Protein AF-A0A7C4FC42-F1 (afdb_monomer_lite)

Secondary structure (DSSP, 8-state):
--PPPS-S--HHHHHHTGGGS-HHHHHHHHHHHHHHHHHHHHTTHHHH-BTTTTB-HHHH--HHHHHHHHHHHHHHHHHHHHHHHHHT--

Structure (mmCIF, N/CA/C/O backbone):
data_AF-A0A7C4FC42-F1
#
_entry.id   AF-A0A7C4FC42-F1
#
loop_
_atom_site.group_PDB
_atom_site.id
_atom_site.type_symbol
_atom_site.label_atom_id
_atom_site.label_alt_id
_atom_site.label_comp_id
_atom_site.label_asym_id
_atom_site.label_entity_id
_atom_site.label_seq_id
_atom_site.pdbx_PDB_ins_code
_atom_site.Cartn_x
_atom_site.Cartn_y
_atom_site.Cartn_z
_atom_site.occupancy
_atom_site.B_iso_or_equiv
_atom_site.auth_seq_id
_atom_site.auth_comp_id
_atom_site.auth_asym_id
_atom_site.auth_atom_id
_atom_site.pdbx_PDB_model_num
ATOM 1 N N . GLY A 1 1 ? -3.347 -6.948 23.106 1.00 72.25 1 GLY A N 1
ATOM 2 C CA . GLY A 1 1 ? -3.100 -6.487 21.722 1.00 72.25 1 GLY A CA 1
ATOM 3 C C . GLY A 1 1 ? -3.257 -7.644 20.752 1.00 72.25 1 GLY A C 1
ATOM 4 O O . GLY A 1 1 ? -3.741 -8.688 21.170 1.00 72.25 1 GLY A O 1
ATOM 5 N N . ILE A 1 2 ? -2.891 -7.458 19.481 1.00 80.19 2 ILE A N 1
ATOM 6 C CA . ILE A 1 2 ? -2.686 -8.543 18.502 1.00 80.19 2 ILE A CA 1
ATOM 7 C C . ILE A 1 2 ? -1.171 -8.661 18.316 1.00 80.19 2 ILE A C 1
ATOM 9 O O . ILE A 1 2 ? -0.518 -7.629 18.167 1.00 80.19 2 ILE A O 1
ATOM 13 N N . GLU A 1 3 ? -0.625 -9.875 18.344 1.00 82.56 3 GLU A N 1
ATOM 14 C CA . GLU A 1 3 ? 0.800 -10.094 18.073 1.00 82.56 3 GLU A CA 1
ATOM 15 C C . GLU A 1 3 ? 1.163 -9.632 16.650 1.00 82.56 3 GLU A C 1
ATOM 17 O O . GLU A 1 3 ? 0.453 -9.996 15.702 1.00 82.56 3 GLU A O 1
ATOM 22 N N . PRO A 1 4 ? 2.239 -8.840 16.466 1.00 80.94 4 PRO A N 1
ATOM 23 C CA . PRO A 1 4 ? 2.691 -8.436 15.143 1.00 80.94 4 PRO A CA 1
ATOM 24 C C . PRO A 1 4 ? 2.974 -9.666 14.268 1.00 80.94 4 PRO A C 1
ATOM 26 O O . PRO A 1 4 ? 3.765 -10.533 14.651 1.00 80.94 4 PRO A O 1
ATOM 29 N N . PRO A 1 5 ? 2.343 -9.782 13.090 1.00 83.06 5 PRO A N 1
ATOM 30 C CA . PRO A 1 5 ? 2.497 -10.974 12.280 1.00 83.06 5 PRO A CA 1
ATOM 31 C C . PRO A 1 5 ? 3.865 -10.967 11.582 1.00 83.06 5 PRO A C 1
ATOM 33 O O . PRO A 1 5 ? 4.342 -9.931 11.123 1.00 83.06 5 PRO A O 1
ATOM 36 N N . LYS A 1 6 ? 4.485 -12.142 11.434 1.00 87.31 6 LYS A N 1
ATOM 37 C CA . LYS A 1 6 ? 5.761 -12.319 10.711 1.00 87.31 6 LYS A CA 1
ATOM 38 C C . LYS A 1 6 ? 5.557 -12.412 9.189 1.00 87.31 6 LYS A C 1
ATOM 40 O O . LYS A 1 6 ? 6.141 -13.268 8.533 1.00 87.31 6 LYS A O 1
ATOM 45 N N . ILE A 1 7 ? 4.676 -11.578 8.637 1.00 88.06 7 ILE A N 1
ATOM 46 C CA . ILE A 1 7 ? 4.332 -11.544 7.207 1.00 88.06 7 ILE A CA 1
ATOM 47 C C . ILE A 1 7 ? 4.315 -10.102 6.703 1.00 88.06 7 ILE A C 1
ATOM 49 O O . ILE A 1 7 ? 3.968 -9.180 7.438 1.00 88.06 7 ILE A O 1
ATOM 53 N N . HIS A 1 8 ? 4.652 -9.910 5.428 1.00 88.56 8 HIS A N 1
ATOM 54 C CA . HIS A 1 8 ? 4.679 -8.582 4.808 1.00 88.56 8 HIS A CA 1
ATOM 55 C C . HIS A 1 8 ? 3.317 -8.129 4.262 1.00 88.56 8 HIS A C 1
ATOM 57 O O . HIS A 1 8 ? 3.068 -6.930 4.168 1.00 88.56 8 HIS A O 1
ATOM 63 N N . ASP A 1 9 ? 2.426 -9.064 3.916 1.00 94.44 9 ASP A N 1
ATOM 64 C CA . ASP A 1 9 ? 1.035 -8.751 3.576 1.00 94.44 9 ASP A CA 1
ATOM 65 C C . ASP A 1 9 ? 0.146 -8.912 4.811 1.00 94.44 9 ASP A C 1
ATOM 67 O O . ASP A 1 9 ? -0.236 -10.020 5.186 1.00 94.44 9 ASP A O 1
ATOM 71 N N . VAL A 1 10 ? -0.192 -7.790 5.445 1.00 94.38 10 VAL A N 1
ATOM 72 C CA . VAL A 1 10 ? -1.041 -7.757 6.646 1.00 94.38 10 VAL A CA 1
ATOM 73 C C . VAL A 1 10 ? -2.532 -7.634 6.317 1.00 94.38 10 VAL A C 1
ATOM 75 O O . VAL A 1 10 ? -3.369 -7.594 7.221 1.00 94.38 10 VAL A O 1
ATOM 78 N N . GLY A 1 11 ? -2.897 -7.605 5.031 1.00 95.56 11 GLY A N 1
ATOM 79 C CA . GLY A 1 11 ? -4.281 -7.512 4.572 1.00 95.56 11 GLY A CA 1
ATOM 80 C C . GLY A 1 11 ? -5.221 -8.579 5.154 1.00 95.56 11 GLY A C 1
ATOM 81 O O . GLY A 1 11 ? -6.321 -8.219 5.588 1.00 95.56 11 GLY A O 1
ATOM 82 N N . PRO A 1 12 ? -4.830 -9.869 5.223 1.00 95.12 12 PRO A N 1
ATOM 83 C CA . PRO A 1 12 ? -5.649 -10.911 5.846 1.00 95.12 12 PRO A CA 1
ATOM 84 C C . PRO A 1 12 ? -5.945 -10.642 7.327 1.00 95.12 12 PRO A C 1
ATOM 86 O O . PRO A 1 12 ? -7.090 -10.775 7.757 1.00 95.12 12 PRO A O 1
ATOM 89 N N . ILE A 1 13 ? -4.946 -10.178 8.085 1.00 94.62 13 ILE A N 1
ATOM 90 C CA . ILE A 1 13 ? -5.082 -9.862 9.514 1.00 94.62 13 ILE A CA 1
ATOM 91 C C . ILE A 1 13 ? -6.028 -8.673 9.719 1.00 94.62 13 ILE A C 1
ATOM 93 O O . ILE A 1 13 ? -6.925 -8.742 10.561 1.00 94.62 13 ILE A O 1
ATOM 97 N N . LEU A 1 14 ? -5.904 -7.616 8.906 1.00 95.06 14 LEU A N 1
ATOM 98 C CA . LEU A 1 14 ? -6.831 -6.477 8.947 1.00 95.06 14 LEU A CA 1
ATOM 99 C C . LEU A 1 14 ? -8.282 -6.917 8.722 1.00 95.06 14 LEU A C 1
ATOM 101 O O . LEU A 1 14 ? -9.189 -6.447 9.406 1.00 95.06 14 LEU A O 1
ATOM 105 N N . ARG A 1 15 ? -8.515 -7.841 7.783 1.00 96.31 15 ARG A N 1
ATOM 106 C CA . ARG A 1 15 ? -9.855 -8.381 7.511 1.00 96.31 15 ARG A CA 1
ATOM 107 C C . ARG A 1 15 ? -10.373 -9.234 8.666 1.00 96.31 15 ARG A C 1
ATOM 109 O O . ARG A 1 15 ? -11.510 -9.032 9.085 1.00 96.31 15 ARG A O 1
ATOM 116 N N . GLN A 1 16 ? -9.545 -10.133 9.196 1.00 95.81 16 GLN A N 1
ATOM 117 C CA . GLN A 1 16 ? -9.899 -11.023 10.305 1.00 95.81 16 GLN A CA 1
ATOM 118 C C . GLN A 1 16 ? -10.345 -10.242 11.549 1.00 95.81 16 GLN A C 1
ATOM 120 O O . GLN A 1 16 ? -11.342 -10.584 12.184 1.00 95.81 16 GLN A O 1
ATOM 125 N N . TYR A 1 17 ? -9.641 -9.158 11.873 1.00 95.12 17 TYR A N 1
ATOM 126 C CA . TYR A 1 17 ? -9.904 -8.356 13.069 1.00 95.12 17 TYR A CA 1
ATOM 127 C C . TYR A 1 17 ? -10.650 -7.051 12.786 1.00 95.12 17 TYR A C 1
ATOM 129 O O . TYR A 1 17 ? -10.678 -6.166 13.638 1.00 95.12 17 TYR A O 1
ATOM 137 N N . LYS A 1 18 ? -11.303 -6.936 11.622 1.00 95.69 18 LYS A N 1
ATOM 138 C CA . LYS A 1 18 ? -12.036 -5.734 11.199 1.00 95.69 18 LYS A CA 1
ATOM 139 C C . LYS A 1 18 ? -12.983 -5.205 12.281 1.00 95.69 18 LYS A C 1
ATOM 141 O O . LYS A 1 18 ? -12.988 -4.012 12.553 1.00 95.69 18 LYS A O 1
ATOM 146 N N . HIS A 1 19 ? -13.723 -6.086 12.947 1.00 95.62 19 HIS A N 1
ATOM 147 C CA . HIS A 1 19 ? -14.696 -5.732 13.986 1.00 95.62 19 HIS A CA 1
ATOM 148 C C . HIS A 1 19 ? -14.096 -5.011 15.210 1.00 95.62 19 HIS A C 1
ATOM 150 O O . HIS A 1 19 ? -14.844 -4.422 15.982 1.00 95.62 19 HIS A O 1
ATOM 156 N N . LYS A 1 20 ? -12.766 -5.030 15.395 1.00 94.06 20 LYS A N 1
ATOM 157 C CA . LYS A 1 20 ? -12.077 -4.325 16.489 1.00 94.06 20 LYS A CA 1
ATOM 158 C C . LYS A 1 20 ? -11.814 -2.841 16.206 1.00 94.06 20 LYS A C 1
ATOM 160 O O . LYS A 1 20 ? -11.332 -2.140 17.090 1.00 94.06 20 LYS A O 1
ATOM 165 N N . TYR A 1 21 ? -12.086 -2.369 14.990 1.00 94.81 21 TYR A N 1
ATOM 166 C CA . TYR A 1 21 ? -11.836 -0.991 14.562 1.00 94.81 21 TYR A CA 1
ATOM 167 C C . TYR A 1 21 ? -13.123 -0.146 14.561 1.00 94.81 21 TYR A C 1
ATOM 169 O O . TYR A 1 21 ? -14.214 -0.708 14.439 1.00 94.81 21 TYR A O 1
ATOM 177 N N . PRO A 1 22 ? -13.040 1.198 14.630 1.00 96.12 22 PRO A N 1
ATOM 178 C CA . PRO A 1 22 ? -14.204 2.067 14.448 1.00 96.12 22 PRO A CA 1
ATOM 179 C C . PRO A 1 22 ? -14.819 1.905 13.051 1.00 96.12 22 PRO A C 1
ATOM 181 O O . PRO A 1 22 ? -14.126 1.564 12.088 1.00 96.12 22 PRO A O 1
ATOM 184 N N . GLN A 1 23 ? -16.122 2.179 12.921 1.00 97.25 23 GLN A N 1
ATOM 185 C CA . GLN A 1 23 ? -16.900 1.910 11.701 1.00 97.25 23 GLN A CA 1
ATOM 186 C C . GLN A 1 23 ? -16.286 2.527 10.434 1.00 97.25 23 GLN A C 1
ATOM 188 O O . GLN A 1 23 ? -16.248 1.883 9.387 1.00 97.25 23 GLN A O 1
ATOM 193 N N . TRP A 1 24 ? -15.753 3.745 10.521 1.00 97.44 24 TRP A N 1
ATOM 194 C CA . TRP A 1 24 ? -15.119 4.395 9.373 1.00 97.44 24 TRP A CA 1
ATOM 195 C C . TRP A 1 24 ? -13.855 3.649 8.911 1.00 97.44 24 TRP A C 1
ATOM 197 O O . TRP A 1 24 ? -13.612 3.510 7.714 1.00 97.44 24 TRP A O 1
ATOM 207 N N . PHE A 1 25 ? -13.067 3.102 9.842 1.00 97.56 25 PHE A N 1
ATOM 208 C CA . PHE A 1 25 ? -11.851 2.356 9.514 1.00 97.56 25 PHE A CA 1
ATOM 209 C C . PHE A 1 25 ? -12.203 0.963 8.973 1.00 97.56 25 PHE A C 1
ATOM 211 O O . PHE A 1 25 ? -11.599 0.464 8.024 1.00 97.56 25 PHE A O 1
ATOM 218 N N . GLN A 1 26 ? -13.268 0.361 9.507 1.00 98.00 26 GLN A N 1
ATOM 219 C CA . GLN A 1 26 ? -13.850 -0.869 8.976 1.00 98.00 26 GLN A CA 1
ATOM 220 C C . GLN A 1 26 ? -14.211 -0.770 7.487 1.00 98.00 26 GLN A C 1
ATOM 222 O O . GLN A 1 26 ? -14.018 -1.735 6.738 1.00 98.00 26 GLN A O 1
ATOM 227 N N . GLN A 1 27 ? -14.733 0.376 7.047 1.00 98.25 27 GLN A N 1
ATOM 228 C CA . GLN A 1 27 ? -15.129 0.600 5.655 1.00 98.25 27 GLN A CA 1
ATOM 229 C C . GLN A 1 27 ? -13.933 0.643 4.695 1.00 98.25 27 GLN A C 1
ATOM 231 O O . GLN A 1 27 ? -14.061 0.187 3.562 1.00 98.25 27 GLN A O 1
ATOM 236 N N . ILE A 1 28 ? -12.765 1.106 5.148 1.00 98.44 28 ILE A N 1
ATOM 237 C CA . ILE A 1 28 ? -11.563 1.228 4.305 1.00 98.44 28 ILE A CA 1
ATOM 238 C C . ILE A 1 28 ? -10.649 -0.005 4.344 1.00 98.44 28 ILE A C 1
ATOM 240 O O . ILE A 1 28 ? -9.804 -0.165 3.467 1.00 98.44 28 ILE A O 1
ATOM 244 N N . ILE A 1 29 ? -10.819 -0.919 5.307 1.00 98.31 29 ILE A N 1
ATOM 245 C CA . ILE A 1 29 ? -10.013 -2.152 5.419 1.00 98.31 29 ILE A CA 1
ATOM 246 C C . ILE A 1 29 ? -9.911 -2.966 4.113 1.00 98.31 29 ILE A C 1
ATOM 248 O O . ILE A 1 29 ? -8.814 -3.454 3.823 1.00 98.31 29 ILE A O 1
ATOM 252 N N . PRO A 1 30 ? -10.974 -3.136 3.296 1.00 98.31 30 PRO A N 1
ATOM 2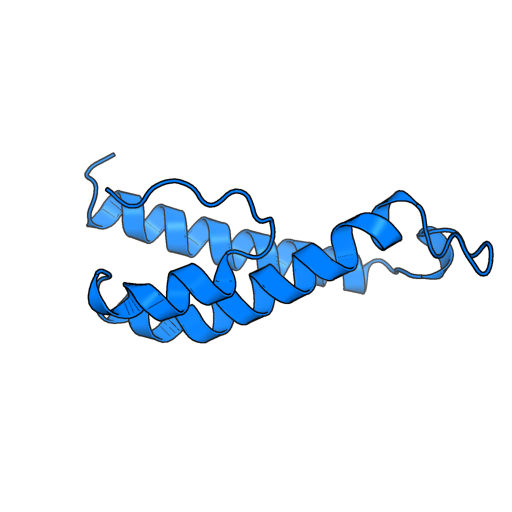53 C CA . PRO A 1 30 ? -10.853 -3.828 2.013 1.00 98.31 30 PRO A CA 1
ATOM 254 C C . PRO A 1 30 ? -9.793 -3.210 1.095 1.00 98.31 30 PRO A C 1
ATOM 256 O O . PRO A 1 30 ? -9.038 -3.955 0.466 1.00 98.31 30 PRO A O 1
ATOM 259 N N . GLU A 1 31 ? -9.709 -1.878 1.081 1.00 98.50 31 GLU A N 1
ATOM 260 C CA . GLU A 1 31 ? -8.752 -1.110 0.286 1.00 98.50 31 GLU A CA 1
ATOM 261 C C . GLU A 1 31 ? -7.343 -1.172 0.884 1.00 98.50 31 GLU A C 1
ATOM 263 O O . GLU A 1 31 ? -6.386 -1.454 0.164 1.00 98.50 31 GLU A O 1
ATOM 268 N N . LEU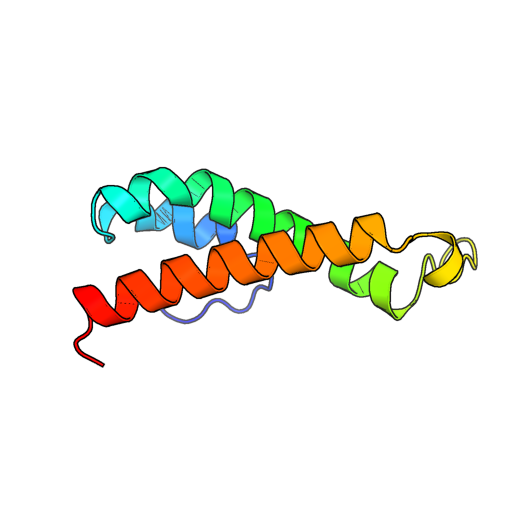 A 1 32 ? -7.206 -1.044 2.209 1.00 98.38 32 LEU A N 1
ATOM 269 C CA . LEU A 1 32 ? -5.915 -1.223 2.890 1.00 98.38 32 LEU A CA 1
ATOM 270 C C . LEU A 1 32 ? -5.321 -2.614 2.616 1.00 98.38 32 LEU A C 1
ATOM 272 O O . LEU A 1 32 ? -4.137 -2.739 2.309 1.00 98.38 32 LEU A O 1
ATOM 276 N N . ALA A 1 33 ? -6.150 -3.661 2.659 1.00 98.00 33 ALA A N 1
ATOM 277 C CA . ALA A 1 33 ? -5.728 -5.022 2.346 1.00 98.00 33 ALA A CA 1
ATOM 278 C C . ALA A 1 33 ? -5.324 -5.185 0.870 1.00 98.00 33 ALA A C 1
ATOM 280 O O . ALA A 1 33 ? -4.355 -5.881 0.569 1.00 98.00 33 ALA A O 1
ATOM 281 N N . ARG A 1 34 ? -6.041 -4.535 -0.060 1.00 98.38 34 ARG A N 1
ATO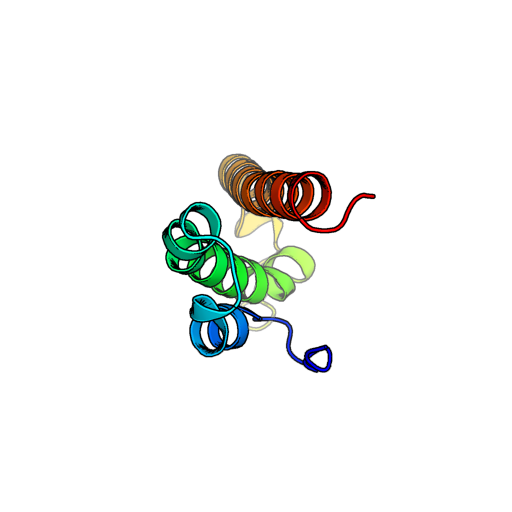M 282 C CA . ARG A 1 34 ? -5.691 -4.531 -1.489 1.00 98.38 34 ARG A CA 1
ATOM 283 C C . ARG A 1 34 ? -4.319 -3.891 -1.708 1.00 98.38 34 ARG A C 1
ATOM 285 O O . ARG A 1 34 ? -3.493 -4.473 -2.411 1.00 98.38 34 ARG A O 1
ATOM 292 N N . ILE A 1 35 ? -4.082 -2.735 -1.088 1.00 98.50 35 ILE A N 1
ATOM 293 C CA . ILE A 1 35 ? -2.818 -2.005 -1.181 1.00 98.50 35 ILE A CA 1
ATOM 294 C C . ILE A 1 35 ? -1.675 -2.806 -0.548 1.00 98.50 35 ILE A C 1
ATOM 296 O O . ILE A 1 35 ? -0.638 -2.958 -1.185 1.00 98.50 35 ILE A O 1
ATOM 300 N N . SER A 1 36 ? -1.859 -3.362 0.656 1.00 97.44 36 SER A N 1
ATOM 301 C CA . SER A 1 36 ? -0.819 -4.153 1.337 1.00 97.44 36 SER A CA 1
ATOM 302 C C . SER A 1 36 ? -0.331 -5.308 0.464 1.00 97.44 36 SER A C 1
ATOM 304 O O . SER A 1 36 ? 0.874 -5.492 0.291 1.00 97.44 36 SER A O 1
ATOM 306 N N . ARG A 1 37 ? -1.262 -6.047 -0.146 1.00 97.81 37 ARG A N 1
ATOM 307 C CA . ARG A 1 37 ? -0.938 -7.141 -1.062 1.00 97.81 37 ARG A CA 1
ATOM 308 C C . ARG A 1 37 ? -0.212 -6.658 -2.314 1.00 97.81 37 ARG A C 1
ATOM 310 O O . ARG A 1 37 ? 0.739 -7.306 -2.742 1.00 97.81 37 ARG A O 1
ATOM 317 N N . LYS A 1 38 ? -0.666 -5.548 -2.907 1.00 98.00 38 LYS A N 1
ATOM 318 C CA . LYS A 1 38 ? -0.029 -4.940 -4.084 1.00 98.00 38 LYS A CA 1
ATOM 319 C C . LYS A 1 38 ? 1.413 -4.550 -3.760 1.00 98.00 38 LYS A C 1
ATOM 321 O O . LYS A 1 38 ? 2.327 -5.075 -4.373 1.00 98.00 38 LYS A O 1
ATOM 326 N N . LEU A 1 39 ? 1.627 -3.721 -2.739 1.00 97.31 39 LEU A N 1
ATOM 327 C CA . LEU A 1 39 ? 2.962 -3.240 -2.376 1.00 97.31 39 LEU A CA 1
ATOM 328 C C . LEU A 1 39 ? 3.905 -4.372 -1.940 1.00 97.31 39 LEU A C 1
ATOM 330 O O . LEU A 1 39 ? 5.094 -4.306 -2.234 1.00 97.31 39 LEU A O 1
ATOM 334 N N . ARG A 1 40 ? 3.401 -5.444 -1.304 1.00 96.50 40 ARG A N 1
ATOM 335 C CA . ARG A 1 40 ? 4.223 -6.642 -1.053 1.00 96.50 40 ARG A CA 1
ATOM 336 C C . ARG A 1 40 ? 4.727 -7.258 -2.352 1.00 96.50 40 ARG A C 1
ATOM 338 O O . ARG A 1 40 ? 5.870 -7.706 -2.384 1.00 96.50 40 ARG A O 1
ATOM 345 N N . ARG A 1 41 ? 3.871 -7.375 -3.373 1.00 96.00 41 ARG A N 1
ATOM 346 C CA . ARG A 1 41 ? 4.240 -7.986 -4.662 1.00 96.00 41 ARG A CA 1
ATOM 347 C C . ARG A 1 41 ? 5.283 -7.149 -5.390 1.00 96.00 41 ARG A C 1
ATOM 349 O O . ARG A 1 41 ? 6.253 -7.714 -5.865 1.00 96.00 41 ARG A O 1
ATOM 356 N N . GLU A 1 42 ? 5.132 -5.827 -5.370 1.00 96.62 42 GLU A N 1
ATOM 357 C CA . GLU A 1 42 ? 6.081 -4.910 -6.019 1.00 96.62 42 GLU A CA 1
ATOM 358 C C . GLU A 1 42 ? 7.439 -4.818 -5.305 1.00 96.62 42 GLU A C 1
ATOM 360 O O . GLU A 1 42 ? 8.413 -4.352 -5.887 1.00 96.62 42 GLU A O 1
ATOM 365 N N . ARG A 1 43 ? 7.535 -5.250 -4.041 1.00 95.06 43 ARG A N 1
ATOM 366 C CA . ARG A 1 43 ? 8.732 -5.054 -3.210 1.00 95.06 43 ARG A CA 1
ATOM 367 C C . ARG A 1 43 ? 10.018 -5.569 -3.861 1.00 95.06 43 ARG A C 1
ATOM 369 O O . ARG A 1 43 ? 10.991 -4.831 -3.896 1.00 95.06 43 ARG A O 1
ATOM 376 N N . GLU A 1 44 ? 10.039 -6.819 -4.314 1.00 96.31 44 GLU A N 1
ATOM 377 C CA . GLU A 1 44 ? 11.250 -7.436 -4.877 1.00 96.31 44 GLU A CA 1
ATOM 378 C C . GLU A 1 44 ? 11.537 -6.934 -6.301 1.00 96.31 44 GLU A C 1
ATOM 380 O O . GLU A 1 44 ? 12.640 -6.424 -6.513 1.00 96.31 44 GLU A O 1
ATOM 385 N N . PRO A 1 45 ? 10.569 -6.927 -7.241 1.00 96.88 45 PRO A N 1
ATOM 386 C CA . PRO A 1 45 ? 10.857 -6.485 -8.603 1.00 96.88 45 PRO A CA 1
ATOM 387 C C . PRO A 1 45 ? 11.208 -4.993 -8.693 1.00 96.88 45 PRO A C 1
ATOM 389 O O . PRO A 1 45 ? 12.021 -4.601 -9.524 1.00 96.88 45 PRO A O 1
ATOM 392 N N . SER A 1 46 ? 10.681 -4.149 -7.797 1.00 96.44 46 SER A N 1
ATOM 393 C CA . SER A 1 46 ? 11.064 -2.726 -7.734 1.00 96.44 46 SER A CA 1
ATOM 394 C C . SER A 1 46 ? 12.520 -2.488 -7.319 1.00 96.44 46 SER A C 1
ATOM 396 O O . SER A 1 46 ? 13.073 -1.430 -7.615 1.00 96.44 46 SER A O 1
ATOM 398 N N . MET A 1 47 ? 13.142 -3.459 -6.645 1.00 95.38 47 MET A N 1
ATOM 399 C CA . MET A 1 47 ? 14.522 -3.373 -6.166 1.00 95.38 47 MET A CA 1
ATOM 400 C C . MET A 1 47 ? 15.498 -4.087 -7.098 1.00 95.38 47 MET A C 1
ATOM 402 O O . MET A 1 47 ? 16.581 -3.565 -7.354 1.00 95.38 47 MET A O 1
ATOM 406 N N . TYR A 1 48 ? 15.119 -5.266 -7.593 1.00 97.12 48 TYR A N 1
ATOM 407 C CA . TYR A 1 48 ? 16.027 -6.178 -8.297 1.00 97.12 48 TYR A CA 1
ATOM 408 C C . TYR A 1 48 ? 15.649 -6.416 -9.760 1.00 97.12 48 TYR A C 1
ATOM 410 O O . TYR A 1 48 ? 16.471 -6.899 -10.530 1.00 97.12 48 TYR A O 1
ATOM 418 N N . GLY A 1 49 ? 14.452 -6.003 -10.171 1.00 96.94 49 GLY A N 1
ATOM 419 C CA . GLY A 1 49 ? 13.930 -6.277 -11.499 1.00 96.94 49 GLY A CA 1
ATOM 420 C C . GLY A 1 49 ? 13.348 -7.683 -11.581 1.00 96.94 49 GLY A C 1
ATOM 421 O O . GLY A 1 49 ? 13.052 -8.310 -10.563 1.00 96.94 49 GLY A O 1
ATOM 422 N N . ASP A 1 50 ? 13.169 -8.171 -12.799 1.00 96.75 50 ASP A N 1
ATOM 423 C CA . ASP A 1 50 ? 12.889 -9.577 -13.051 1.00 96.75 50 ASP A CA 1
ATOM 424 C C . ASP A 1 50 ? 14.227 -10.298 -13.226 1.00 96.75 50 ASP A C 1
ATOM 426 O O . ASP A 1 50 ? 14.855 -10.234 -14.283 1.00 96.75 50 ASP A O 1
ATOM 430 N N . GLU A 1 51 ? 14.683 -10.945 -12.155 1.00 93.88 51 GLU A N 1
ATOM 431 C CA . GLU A 1 51 ? 15.956 -11.667 -12.136 1.00 93.88 51 GLU A CA 1
ATOM 432 C C . GLU A 1 51 ? 15.959 -12.884 -13.074 1.00 93.88 51 GLU A C 1
ATOM 434 O O . GLU A 1 51 ? 17.021 -13.257 -13.569 1.00 93.88 51 GLU A O 1
ATOM 439 N N . GLU A 1 52 ? 14.797 -13.488 -13.356 1.00 94.69 52 GLU A N 1
ATOM 440 C CA . GLU A 1 52 ? 14.696 -14.661 -14.234 1.00 94.69 52 GLU A CA 1
ATOM 441 C C . GLU A 1 52 ? 14.934 -14.273 -15.698 1.00 94.69 52 GLU A C 1
ATOM 443 O O . GLU A 1 52 ? 15.671 -14.953 -16.414 1.00 94.69 52 GLU A O 1
ATOM 448 N N . SER A 1 53 ? 14.349 -13.155 -16.137 1.00 95.81 53 SER A N 1
ATOM 449 C CA . SER A 1 53 ? 14.505 -12.644 -17.505 1.00 95.81 53 SER A CA 1
ATOM 450 C C . SER A 1 53 ? 15.618 -11.597 -17.665 1.00 95.81 53 SER A C 1
ATOM 452 O O . SER A 1 53 ? 15.917 -11.180 -18.787 1.00 95.81 53 SER A O 1
ATOM 454 N N . GLY A 1 54 ? 16.256 -11.178 -16.568 1.00 96.06 54 GLY A N 1
ATOM 455 C CA . GLY A 1 54 ? 17.323 -10.173 -16.550 1.00 96.06 54 GLY A CA 1
ATOM 456 C C . GLY A 1 54 ? 16.844 -8.739 -16.806 1.00 96.06 54 GLY A C 1
ATOM 457 O O . GLY A 1 54 ? 17.644 -7.885 -17.197 1.00 96.06 54 GLY A O 1
ATOM 458 N N . VAL A 1 55 ? 15.551 -8.454 -16.623 1.00 97.81 55 VAL A N 1
ATOM 459 C CA . VAL A 1 55 ? 14.976 -7.127 -16.888 1.00 97.81 55 VAL A CA 1
ATOM 460 C C . VAL A 1 55 ? 15.164 -6.227 -15.660 1.00 97.81 55 VAL A C 1
ATOM 462 O O . VAL A 1 55 ? 14.635 -6.543 -14.596 1.00 97.81 55 VAL A O 1
ATOM 465 N N . PRO A 1 56 ? 15.869 -5.084 -15.766 1.00 97.56 56 PRO A N 1
ATOM 466 C CA . PRO A 1 56 ? 16.115 -4.213 -14.617 1.00 97.56 56 PRO A CA 1
ATOM 467 C C . PRO A 1 56 ? 14.838 -3.475 -14.167 1.00 97.56 56 PRO A C 1
ATOM 469 O O . PRO A 1 56 ? 13.954 -3.225 -14.991 1.00 97.56 56 PRO A O 1
ATOM 472 N N . PRO A 1 57 ? 14.758 -3.006 -12.902 1.00 96.94 57 PRO A N 1
ATOM 473 C CA . PRO A 1 57 ? 13.599 -2.256 -12.405 1.00 96.94 57 PRO A CA 1
ATOM 474 C C . PRO A 1 57 ? 13.215 -1.055 -13.278 1.00 96.94 57 PRO A C 1
ATOM 476 O O . PRO A 1 57 ? 12.038 -0.804 -13.513 1.00 96.94 57 PRO A O 1
ATOM 479 N N . SER A 1 58 ? 14.202 -0.324 -13.804 1.00 97.00 58 SER A N 1
ATOM 480 C CA . SER A 1 58 ? 13.981 0.860 -14.645 1.00 97.00 58 SER A CA 1
ATOM 481 C C . SER A 1 58 ? 13.300 0.562 -15.984 1.00 97.00 58 SER A C 1
ATOM 483 O O . SER A 1 58 ? 12.817 1.489 -16.627 1.00 97.00 58 SER A O 1
ATOM 485 N N . ALA A 1 59 ? 13.268 -0.702 -16.412 1.00 97.56 59 ALA A N 1
ATOM 486 C CA . ALA A 1 59 ? 12.526 -1.149 -17.588 1.00 97.56 59 ALA A CA 1
ATOM 487 C C . ALA A 1 59 ? 11.123 -1.682 -17.241 1.00 97.56 59 ALA A C 1
ATOM 489 O O . ALA A 1 59 ? 10.273 -1.760 -18.124 1.00 97.56 59 ALA A O 1
ATOM 490 N N . LEU A 1 60 ? 10.875 -2.039 -15.975 1.00 97.25 60 LEU A N 1
ATOM 491 C CA . LEU A 1 60 ? 9.579 -2.528 -15.490 1.00 97.25 60 LEU A CA 1
ATOM 492 C C . LEU A 1 60 ? 8.658 -1.407 -15.004 1.00 97.25 60 LEU A C 1
ATOM 494 O O . LEU A 1 60 ? 7.440 -1.567 -15.048 1.00 97.25 60 LEU A O 1
ATOM 498 N N . TYR A 1 61 ? 9.233 -0.306 -14.520 1.00 97.56 61 TYR A N 1
ATOM 499 C CA . TYR A 1 61 ? 8.501 0.751 -13.832 1.00 97.56 61 TYR A CA 1
ATOM 500 C C . TYR A 1 61 ? 8.754 2.120 -14.443 1.00 97.56 61 TYR A C 1
ATOM 502 O O . TYR A 1 61 ? 9.885 2.471 -14.782 1.00 97.56 61 TYR A O 1
ATOM 510 N N . ASP A 1 62 ? 7.704 2.932 -14.474 1.00 97.88 62 ASP A N 1
ATOM 511 C CA . ASP A 1 62 ? 7.785 4.337 -14.847 1.00 97.88 62 ASP A CA 1
ATOM 512 C C . ASP A 1 62 ? 7.465 5.288 -13.672 1.00 97.88 62 ASP A C 1
ATOM 514 O O . ASP A 1 62 ? 7.207 4.904 -12.524 1.00 97.88 62 ASP A O 1
ATOM 518 N N . GLU A 1 63 ? 7.483 6.593 -13.954 1.00 97.88 63 GLU A N 1
ATOM 519 C CA . GLU A 1 63 ? 7.157 7.621 -12.962 1.00 97.88 63 GLU A CA 1
ATOM 520 C C . GLU A 1 63 ? 5.712 7.497 -12.436 1.00 97.88 63 GLU A C 1
ATOM 522 O O . GLU A 1 63 ? 5.424 7.822 -11.278 1.00 97.88 63 GLU A O 1
ATOM 527 N N . LYS A 1 64 ? 4.777 7.036 -13.271 1.00 98.25 64 LYS A N 1
ATOM 528 C CA . LYS A 1 64 ? 3.371 6.860 -12.903 1.00 98.25 64 LYS A CA 1
ATOM 529 C C . LYS A 1 64 ? 3.224 5.703 -11.919 1.00 98.25 64 LYS A C 1
ATOM 531 O O . L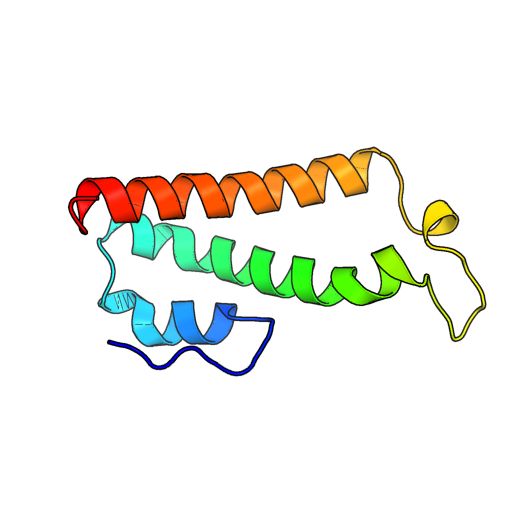YS A 1 64 ? 2.464 5.845 -10.956 1.00 98.25 64 LYS A O 1
ATOM 536 N N . ASP A 1 65 ? 3.965 4.616 -12.090 1.00 98.00 65 ASP A N 1
ATOM 537 C CA . ASP A 1 65 ? 4.000 3.504 -11.140 1.00 98.00 65 ASP A CA 1
ATOM 538 C C . ASP A 1 65 ? 4.505 3.957 -9.772 1.00 98.00 65 ASP A C 1
ATOM 540 O O . ASP A 1 65 ? 3.838 3.730 -8.754 1.00 98.00 65 ASP A O 1
ATOM 544 N N . ALA A 1 66 ? 5.609 4.709 -9.750 1.00 97.25 66 ALA A N 1
ATOM 545 C CA . ALA A 1 66 ? 6.153 5.292 -8.527 1.00 97.25 66 ALA A CA 1
ATOM 546 C C . ALA A 1 66 ? 5.143 6.233 -7.842 1.00 97.25 66 ALA A C 1
ATOM 548 O O . ALA A 1 66 ? 4.888 6.130 -6.636 1.00 97.25 66 ALA A O 1
ATOM 549 N N . LYS A 1 67 ? 4.494 7.121 -8.609 1.00 98.50 67 LYS A N 1
ATOM 550 C CA . LYS A 1 67 ? 3.447 8.025 -8.099 1.00 98.50 67 LYS A CA 1
ATOM 551 C C . LYS A 1 67 ? 2.262 7.253 -7.516 1.00 98.50 67 LYS A C 1
ATOM 553 O O . LYS A 1 67 ? 1.754 7.636 -6.457 1.00 98.50 67 LYS A O 1
ATOM 558 N N . ASN A 1 68 ? 1.840 6.170 -8.166 1.00 98.31 68 ASN A N 1
ATOM 559 C CA . ASN A 1 68 ? 0.751 5.316 -7.701 1.00 98.31 68 ASN A CA 1
ATOM 560 C C . ASN A 1 68 ? 1.115 4.588 -6.403 1.00 98.31 68 ASN A C 1
ATOM 562 O O . ASN A 1 68 ? 0.341 4.646 -5.448 1.00 98.31 68 ASN A O 1
ATOM 566 N N . ALA A 1 69 ? 2.292 3.961 -6.332 1.00 98.12 69 ALA A N 1
ATOM 567 C CA . ALA A 1 69 ? 2.772 3.293 -5.122 1.00 98.12 69 ALA A CA 1
ATOM 568 C C . ALA A 1 69 ? 2.869 4.270 -3.939 1.00 98.12 69 ALA A C 1
ATOM 570 O O . ALA A 1 69 ? 2.430 3.974 -2.826 1.00 98.12 69 ALA A O 1
ATOM 571 N N . LEU A 1 70 ? 3.359 5.484 -4.191 1.00 98.44 70 LEU A N 1
ATOM 572 C CA . LEU A 1 70 ? 3.480 6.515 -3.169 1.00 98.44 70 LEU A CA 1
ATOM 573 C C . LEU A 1 70 ? 2.112 7.070 -2.728 1.00 98.44 70 LEU A C 1
ATOM 575 O O . LEU A 1 70 ? 1.911 7.383 -1.553 1.00 98.44 70 LEU A O 1
ATOM 579 N N . LYS A 1 71 ? 1.145 7.195 -3.647 1.00 98.69 71 LYS A N 1
ATOM 580 C CA . LYS A 1 71 ? -0.250 7.543 -3.320 1.00 98.69 71 LYS A CA 1
ATOM 581 C C . LYS A 1 71 ? -0.889 6.476 -2.429 1.00 98.69 71 LYS A C 1
ATOM 583 O O . LYS A 1 71 ? -1.474 6.828 -1.406 1.00 98.69 71 LYS A O 1
ATOM 588 N N . ASP A 1 72 ? -0.726 5.208 -2.790 1.00 98.56 72 ASP A N 1
ATOM 589 C CA . ASP A 1 72 ? -1.206 4.051 -2.033 1.00 98.56 72 ASP A CA 1
ATOM 590 C C . ASP A 1 72 ? -0.610 4.034 -0.604 1.00 98.56 72 ASP A C 1
ATOM 592 O O . ASP A 1 72 ? -1.340 3.935 0.385 1.00 98.56 72 ASP A O 1
ATOM 596 N N . ALA A 1 73 ? 0.707 4.236 -0.469 1.00 98.12 73 ALA A N 1
ATOM 597 C CA . ALA A 1 73 ? 1.384 4.299 0.830 1.00 98.12 73 ALA A CA 1
ATOM 598 C C . ALA A 1 73 ? 0.908 5.481 1.696 1.00 98.12 73 ALA A C 1
ATOM 600 O O . ALA A 1 73 ? 0.638 5.319 2.889 1.00 98.12 73 ALA A O 1
ATOM 601 N N . ARG A 1 74 ? 0.744 6.672 1.100 1.00 98.62 74 ARG A N 1
ATOM 602 C CA . ARG A 1 74 ? 0.199 7.849 1.799 1.00 98.62 74 ARG A CA 1
ATOM 603 C C . ARG A 1 74 ? -1.233 7.636 2.269 1.00 98.62 74 ARG A C 1
ATOM 605 O O . ARG A 1 74 ? -1.572 8.067 3.368 1.00 98.62 74 ARG A O 1
ATOM 612 N N . TYR A 1 75 ? -2.061 6.972 1.465 1.00 98.69 75 TYR A N 1
ATOM 613 C CA . TYR A 1 75 ? -3.430 6.646 1.852 1.00 98.69 75 TYR A CA 1
ATOM 614 C C . TYR A 1 75 ? -3.456 5.793 3.126 1.00 98.69 75 TYR A C 1
ATOM 616 O O . TYR A 1 75 ? -4.185 6.128 4.062 1.00 98.69 75 TYR A O 1
ATOM 624 N N . ILE A 1 76 ? -2.619 4.751 3.208 1.00 98.00 76 ILE A N 1
ATOM 625 C CA . ILE A 1 76 ? -2.486 3.939 4.428 1.00 98.00 76 ILE A CA 1
ATOM 626 C C . ILE A 1 76 ? -2.017 4.809 5.597 1.00 98.00 76 ILE A C 1
ATOM 628 O O . ILE A 1 76 ? -2.688 4.855 6.628 1.00 98.00 76 ILE A O 1
ATOM 632 N N . LEU A 1 77 ? -0.897 5.522 5.436 1.00 98.12 77 LEU A N 1
ATOM 633 C CA . LEU A 1 77 ? -0.289 6.307 6.513 1.00 98.12 77 LEU A CA 1
ATOM 634 C C . LEU A 1 77 ? -1.264 7.333 7.099 1.00 98.12 77 LEU A C 1
ATOM 636 O O . LEU A 1 77 ? -1.376 7.443 8.317 1.00 98.12 77 LEU A O 1
ATOM 640 N N . ASN A 1 78 ? -1.984 8.064 6.248 1.00 98.38 78 ASN A N 1
ATOM 641 C CA . ASN A 1 78 ? -2.909 9.105 6.686 1.00 98.38 78 ASN A CA 1
ATOM 642 C C . ASN A 1 78 ? -4.100 8.526 7.458 1.00 98.38 78 ASN A C 1
ATOM 644 O O . ASN A 1 78 ? -4.462 9.055 8.508 1.00 98.38 78 ASN A O 1
ATOM 648 N N . ASN A 1 79 ? -4.683 7.420 6.985 1.00 97.88 79 ASN A N 1
ATOM 649 C CA . ASN A 1 79 ? 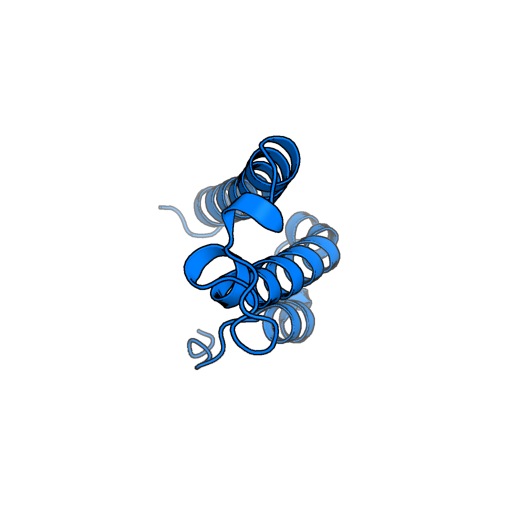-5.791 6.768 7.684 1.00 97.88 79 ASN A CA 1
ATOM 650 C C . ASN A 1 79 ? -5.348 6.137 9.007 1.00 97.88 79 ASN A C 1
ATOM 652 O O . ASN A 1 79 ? -6.068 6.221 9.997 1.00 97.88 79 ASN A O 1
ATOM 656 N N . VAL A 1 80 ? -4.155 5.540 9.051 1.00 95.88 80 VAL A N 1
ATOM 657 C CA . VAL A 1 80 ? -3.602 4.989 10.292 1.00 95.88 80 VAL A CA 1
ATOM 658 C C . VAL A 1 80 ? -3.303 6.113 11.284 1.00 95.88 80 VAL A C 1
ATOM 660 O O . VAL A 1 80 ? -3.750 6.031 12.421 1.00 95.88 80 VAL A O 1
ATOM 663 N N . LYS A 1 81 ? -2.654 7.208 10.865 1.00 97.00 81 LYS A N 1
ATOM 664 C CA . LYS A 1 81 ? -2.444 8.387 11.724 1.00 97.00 81 LYS A CA 1
ATOM 665 C C . LYS A 1 81 ? -3.758 8.908 12.301 1.00 97.00 81 LYS A C 1
ATOM 667 O O . LYS A 1 81 ? -3.854 9.060 13.512 1.00 97.00 81 LYS A O 1
ATOM 672 N N . LYS A 1 82 ? -4.781 9.090 11.459 1.00 96.44 82 LYS A N 1
ATOM 673 C CA . LYS A 1 82 ? -6.126 9.489 11.900 1.00 96.44 82 LYS A CA 1
ATOM 674 C C . LYS A 1 82 ? -6.686 8.532 12.959 1.00 96.44 82 LYS A C 1
ATOM 676 O O . LYS A 1 82 ? -7.179 8.989 13.985 1.00 96.44 82 LYS A O 1
ATOM 681 N N . LEU A 1 83 ? -6.575 7.218 12.741 1.00 95.56 83 LEU A N 1
ATOM 682 C CA . LEU A 1 83 ? -7.012 6.207 13.708 1.00 95.56 83 LEU A CA 1
ATOM 683 C C . LEU A 1 83 ? -6.304 6.371 15.059 1.00 95.56 83 LEU A C 1
ATOM 685 O O . LEU A 1 83 ? -6.974 6.385 16.090 1.00 95.56 83 LEU A O 1
ATOM 689 N N . PHE A 1 84 ? -4.975 6.513 15.052 1.00 94.19 84 PHE A N 1
ATOM 690 C CA . PHE A 1 84 ? -4.185 6.697 16.271 1.00 94.19 84 PHE A CA 1
ATOM 691 C C . PHE A 1 84 ? -4.554 7.992 17.008 1.00 94.19 84 PHE A C 1
ATOM 693 O O . PHE A 1 84 ? -4.770 7.954 18.218 1.00 94.19 84 PHE A O 1
ATOM 700 N N . THR A 1 85 ? -4.694 9.109 16.292 1.00 94.88 85 THR A N 1
ATOM 701 C CA . THR A 1 85 ? -5.087 10.396 16.882 1.00 94.88 85 THR A CA 1
ATOM 702 C C . THR A 1 85 ? -6.473 10.330 17.529 1.00 94.88 85 THR A C 1
ATOM 704 O O . THR A 1 85 ? -6.647 10.793 18.651 1.00 94.88 85 THR A O 1
ATOM 707 N N . GLU A 1 86 ? -7.461 9.726 16.864 1.00 93.75 86 GLU A N 1
ATOM 708 C CA . GLU A 1 86 ? -8.833 9.672 17.386 1.00 93.75 86 GLU A CA 1
ATOM 709 C C . GLU A 1 86 ? -9.018 8.657 18.531 1.00 93.75 86 GLU A C 1
ATOM 711 O O . GLU A 1 86 ? -9.837 8.887 19.417 1.00 93.75 86 GLU A O 1
ATOM 716 N N . HIS A 1 87 ? -8.296 7.527 18.518 1.00 86.19 87 HIS A N 1
ATOM 717 C CA . HIS A 1 87 ? -8.629 6.368 19.367 1.00 86.19 87 HIS A CA 1
ATOM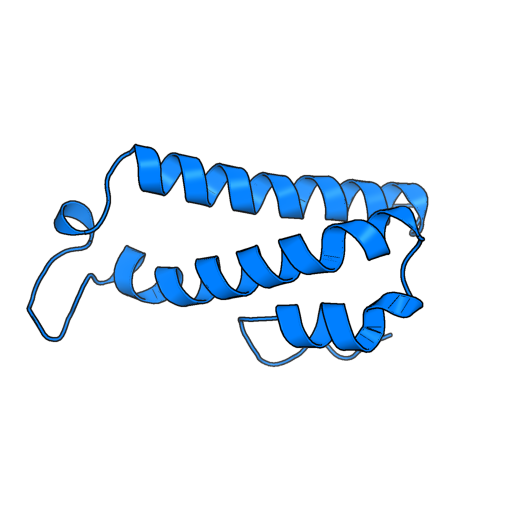 718 C C . HIS A 1 87 ? -7.506 5.895 20.296 1.00 86.19 87 HIS A C 1
ATOM 720 O O . HIS A 1 87 ? -7.767 5.080 21.180 1.00 86.19 87 HIS A O 1
ATOM 726 N N . LEU A 1 88 ? -6.272 6.371 20.119 1.00 77.44 88 LEU A N 1
ATOM 727 C CA . LEU A 1 88 ? -5.127 5.963 20.943 1.00 77.44 88 LEU A CA 1
ATOM 728 C C . LEU A 1 88 ? -4.497 7.120 21.730 1.00 77.44 88 LEU A C 1
ATOM 730 O O . LEU A 1 88 ? -3.580 6.859 22.500 1.00 77.44 88 LEU A O 1
ATOM 734 N N . LYS A 1 89 ? -5.027 8.352 21.606 1.00 59.62 89 LYS A N 1
ATOM 735 C CA . LYS A 1 89 ? -4.545 9.564 22.302 1.00 59.62 89 LYS A CA 1
ATOM 736 C C . LYS A 1 89 ? -3.007 9.661 22.310 1.00 59.62 89 LYS A C 1
ATOM 738 O O . LYS A 1 89 ? -2.405 9.786 23.375 1.00 59.62 89 LYS A O 1
ATOM 743 N N . LEU A 1 90 ? -2.394 9.559 21.129 1.00 51.97 90 LEU A N 1
ATOM 744 C CA . LEU A 1 90 ? -1.020 10.028 20.914 1.00 51.97 90 LEU A CA 1
ATOM 745 C C . LEU A 1 90 ? -1.021 11.536 20.670 1.00 51.97 90 LEU A C 1
ATOM 747 O O . LEU A 1 90 ? -1.932 11.995 19.941 1.00 51.97 90 LEU A O 1
#

pLDDT: mean 94.38, std 7.65, range [51.97, 98.69]

Sequence (90 aa):
GIEPPKIHDVGPILRQYKHKYPQWFQQIIPELARISRKLRREREPSMYGDEESGVPPSALYDEKDAKNALKDARYILNNVKKLFTEHLKL

Radius of gyration: 15.71 Å; chains: 1; bounding box: 34×25×40 Å

Foldseek 3Di:
DDPDDPDQQCLVVCQVCLVVAPPVVSVCSNVLNVLSVVCVVVVVCCCANPPVVNGHNVRVDDPVNVVVNVVSVVVVVVVVVVRCVVPVVD